Protein AF-A0A4V1TJD3-F1 (afdb_monomer)

Mean predicted aligned error: 10.38 Å

Foldseek 3Di:
DDDDDDDDDDDDDDPPPPPPPPPPVPPDPLRLQAAKKAWQFKPDDDPVCGVVRRVQRRQWMWHRDPQKIWIDGPPDDIAIFGWDFPDDDPQKTKIFTHRPDDHTDIWIWGDPDSFWIWTDPDPPMTTIIGHDDPPD

pLDDT: mean 85.62, std 19.47, range [34.06, 98.5]

Structure (mmCIF, N/CA/C/O backbone):
data_AF-A0A4V1TJD3-F1
#
_entry.id   AF-A0A4V1TJD3-F1
#
loop_
_atom_site.group_PDB
_atom_site.id
_atom_site.type_symbol
_atom_site.label_atom_id
_atom_site.label_alt_id
_atom_site.label_comp_id
_atom_site.label_asym_id
_atom_site.label_entity_id
_atom_site.label_seq_id
_atom_site.pdbx_PDB_ins_code
_atom_site.Cartn_x
_atom_site.Cartn_y
_atom_site.Cartn_z
_atom_site.occupancy
_atom_site.B_iso_or_equiv
_atom_site.auth_seq_id
_atom_site.auth_comp_id
_atom_site.auth_asym_id
_atom_site.auth_atom_id
_atom_site.pdbx_PDB_model_num
ATOM 1 N N . MET A 1 1 ? -85.020 -17.473 31.924 1.00 41.59 1 MET A N 1
ATOM 2 C CA . MET A 1 1 ? -83.630 -17.828 31.566 1.00 41.59 1 MET A CA 1
ATOM 3 C C . MET A 1 1 ? -82.773 -16.586 31.806 1.00 41.59 1 MET A C 1
ATOM 5 O O . MET A 1 1 ? -82.968 -15.598 31.122 1.00 41.59 1 MET A O 1
ATOM 9 N N . THR A 1 2 ? -82.189 -16.453 33.006 1.00 39.00 2 THR A N 1
ATOM 10 C CA . THR A 1 2 ? -80.757 -16.739 33.311 1.00 39.00 2 THR A CA 1
ATOM 11 C C . THR A 1 2 ? -79.825 -15.740 32.622 1.00 39.00 2 THR A C 1
ATOM 13 O O . THR A 1 2 ? -79.647 -15.806 31.418 1.00 39.00 2 THR A O 1
ATOM 16 N N . HIS A 1 3 ? -79.368 -14.702 33.329 1.00 34.06 3 HIS A N 1
ATOM 17 C CA . HIS A 1 3 ? -78.068 -14.595 34.032 1.00 34.06 3 HIS A CA 1
ATOM 18 C C . HIS A 1 3 ? -77.194 -13.562 33.289 1.00 34.06 3 HIS A C 1
ATOM 20 O O . HIS A 1 3 ? -76.961 -13.707 32.104 1.00 34.06 3 HIS A O 1
ATOM 26 N N . SER A 1 4 ? -76.896 -12.391 33.860 1.00 40.16 4 SER A N 1
ATOM 27 C CA . SER A 1 4 ? -75.943 -12.129 34.953 1.00 40.16 4 SER A CA 1
ATOM 28 C C . SER A 1 4 ? -74.479 -12.213 34.499 1.00 40.16 4 SER A C 1
ATOM 30 O O . SER A 1 4 ? -74.092 -13.234 33.942 1.00 40.16 4 SER A O 1
ATOM 32 N N . LYS A 1 5 ? -73.692 -11.198 34.920 1.00 43.97 5 LYS A N 1
ATOM 33 C CA . LYS A 1 5 ? -72.216 -11.168 35.082 1.00 43.97 5 LYS A CA 1
ATOM 34 C C . LYS A 1 5 ? -71.431 -10.889 33.779 1.00 43.97 5 LYS A C 1
ATOM 36 O O . LYS A 1 5 ? -71.772 -11.430 32.747 1.00 43.97 5 LYS A O 1
ATOM 41 N N . ARG A 1 6 ? -70.360 -10.085 33.732 1.00 48.62 6 ARG A N 1
ATOM 42 C CA . ARG A 1 6 ? -69.390 -9.652 34.755 1.00 48.62 6 ARG A CA 1
ATOM 43 C C . ARG A 1 6 ? -68.463 -8.577 34.148 1.00 48.62 6 ARG A C 1
ATOM 45 O O . ARG A 1 6 ? -68.075 -8.704 32.994 1.00 48.62 6 ARG A O 1
ATOM 52 N N . SER A 1 7 ? -68.066 -7.592 34.956 1.00 51.06 7 SER A N 1
ATOM 53 C CA . SER A 1 7 ? -66.807 -6.837 34.813 1.00 51.06 7 SER A CA 1
ATOM 54 C C . SER A 1 7 ? -65.574 -7.754 34.789 1.00 51.06 7 SER A C 1
ATOM 56 O O . SER A 1 7 ? -65.701 -8.897 35.229 1.00 51.06 7 SER A O 1
ATOM 58 N N . LEU A 1 8 ? -64.401 -7.160 34.473 1.00 49.78 8 LEU A N 1
ATOM 59 C CA . LEU A 1 8 ? -62.997 -7.635 34.622 1.00 49.78 8 LEU A CA 1
ATOM 60 C C . LEU A 1 8 ? -62.404 -8.130 33.282 1.00 49.78 8 LEU A C 1
ATOM 62 O O . LEU A 1 8 ? -63.073 -8.878 32.590 1.00 49.78 8 LEU A O 1
ATOM 66 N N . LEU A 1 9 ? -61.191 -7.814 32.808 1.00 47.22 9 LEU A N 1
ATOM 67 C CA . LEU A 1 9 ? -59.984 -7.119 33.285 1.00 47.22 9 LEU A CA 1
ATOM 68 C C . LEU A 1 9 ? -59.053 -6.907 32.061 1.00 47.22 9 LEU A C 1
ATOM 70 O O . 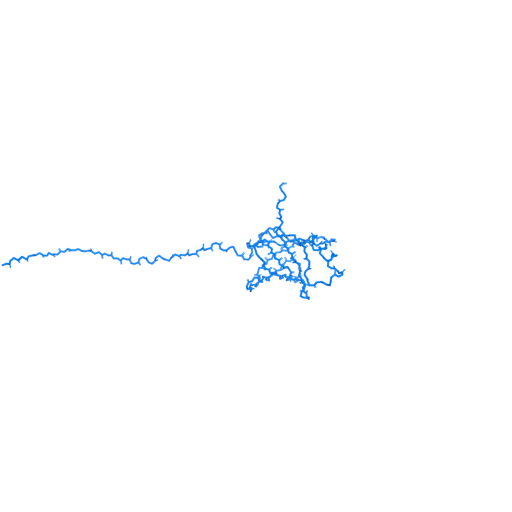LEU A 1 9 ? -59.122 -7.671 31.106 1.00 47.22 9 LEU A O 1
ATOM 74 N N . LEU A 1 10 ? -58.163 -5.911 32.164 1.00 47.28 10 LEU A N 1
ATOM 75 C CA . LEU A 1 10 ? -56.744 -5.887 31.745 1.00 47.28 10 LEU A CA 1
ATOM 76 C C . LEU A 1 10 ? -56.294 -6.720 30.528 1.00 47.28 10 LEU A C 1
ATOM 78 O O . LEU A 1 10 ? -56.243 -7.941 30.615 1.00 47.28 10 LEU A O 1
ATOM 82 N N . THR A 1 11 ? -55.658 -6.070 29.544 1.00 46.66 11 THR A N 1
ATOM 83 C CA . THR A 1 11 ? -54.232 -6.352 29.253 1.00 46.66 11 THR A CA 1
ATOM 84 C C . THR A 1 11 ? -53.592 -5.242 28.418 1.00 46.66 11 THR A C 1
ATOM 86 O O . THR A 1 11 ? -54.020 -4.934 27.310 1.00 46.66 11 THR A O 1
ATOM 89 N N . ALA A 1 12 ? -52.551 -4.634 28.985 1.00 52.59 12 ALA A N 1
ATOM 90 C CA . ALA A 1 12 ? -51.615 -3.761 28.299 1.00 52.59 12 ALA A CA 1
ATOM 91 C C . ALA A 1 12 ? -50.775 -4.573 27.301 1.00 52.59 12 ALA A C 1
ATOM 93 O O . ALA A 1 12 ? -50.291 -5.649 27.643 1.00 52.59 12 ALA A O 1
ATOM 94 N N . ALA A 1 13 ? -50.545 -4.036 26.106 1.00 51.03 13 ALA A N 1
ATOM 95 C CA . ALA A 1 13 ? -49.515 -4.530 25.199 1.00 51.03 13 ALA A CA 1
ATOM 96 C C . ALA A 1 13 ? -48.711 -3.333 24.683 1.00 51.03 13 ALA A C 1
ATOM 98 O O . ALA A 1 13 ? -49.025 -2.726 23.662 1.00 51.03 13 ALA A O 1
ATOM 99 N N . ALA A 1 14 ? -47.689 -2.966 25.457 1.00 47.97 14 ALA A N 1
ATOM 100 C CA . ALA A 1 14 ? -46.618 -2.096 25.007 1.00 47.97 14 ALA A CA 1
ATOM 101 C C . ALA A 1 14 ? -45.847 -2.834 23.904 1.00 47.97 14 ALA A C 1
ATOM 103 O O . ALA A 1 14 ? -45.186 -3.839 24.164 1.00 47.97 14 ALA A O 1
ATOM 104 N N . ALA A 1 15 ? -45.960 -2.357 22.666 1.00 52.47 15 ALA A N 1
ATOM 105 C CA . ALA A 1 15 ? -45.158 -2.835 21.551 1.00 52.47 15 ALA A CA 1
ATOM 106 C C . ALA A 1 15 ? -43.715 -2.336 21.732 1.00 52.47 15 ALA A C 1
ATOM 108 O O . ALA A 1 15 ? -43.343 -1.258 21.272 1.00 52.47 15 ALA A O 1
ATOM 109 N N . ALA A 1 16 ? -42.908 -3.114 22.454 1.00 48.38 16 ALA A N 1
ATOM 110 C CA . ALA A 1 16 ? -41.464 -2.962 22.471 1.00 48.38 16 ALA A CA 1
ATOM 111 C C . ALA A 1 16 ? -40.933 -3.323 21.077 1.00 48.38 16 ALA A C 1
ATOM 113 O O . ALA A 1 16 ? -40.771 -4.495 20.736 1.00 48.38 16 ALA A O 1
ATOM 114 N N . ALA A 1 17 ? -40.701 -2.303 20.251 1.00 54.44 17 ALA A N 1
ATOM 115 C CA . ALA A 1 17 ? -39.942 -2.435 19.021 1.00 54.44 17 ALA A CA 1
ATOM 116 C C . ALA A 1 17 ? -38.500 -2.816 19.389 1.00 54.44 17 ALA A C 1
ATOM 118 O O . ALA A 1 17 ? -37.678 -1.969 19.736 1.00 54.44 17 ALA A O 1
ATOM 119 N N . LEU A 1 18 ? -38.213 -4.117 19.351 1.00 49.00 18 LEU A N 1
ATOM 120 C CA . LEU A 1 18 ? -36.863 -4.664 19.334 1.00 49.00 18 LEU A CA 1
ATOM 121 C C . LEU A 1 18 ? -36.168 -4.171 18.059 1.00 49.00 18 LEU A C 1
ATOM 123 O O . LEU A 1 18 ? -36.240 -4.798 17.004 1.00 49.00 18 LEU A O 1
ATOM 127 N N . VAL A 1 19 ? -35.501 -3.022 18.156 1.00 55.72 19 VAL A N 1
ATOM 128 C CA . VAL A 1 19 ? -34.474 -2.619 17.197 1.00 55.72 19 VAL A CA 1
ATOM 129 C C . VAL A 1 19 ? -33.301 -3.569 17.418 1.00 55.72 19 VAL A C 1
ATOM 131 O O . VAL A 1 19 ? -32.470 -3.373 18.302 1.00 55.72 19 VAL A O 1
ATOM 134 N N . VAL A 1 20 ? -33.277 -4.657 16.651 1.00 52.09 20 VAL A N 1
ATOM 135 C CA . VAL A 1 20 ? -32.115 -5.538 16.546 1.00 52.09 20 VAL A CA 1
ATOM 136 C C . VAL A 1 20 ? -31.045 -4.758 15.789 1.00 52.09 20 VAL A C 1
ATOM 138 O O . VAL A 1 20 ? -30.985 -4.773 14.561 1.00 52.09 20 VAL A O 1
ATOM 141 N N . SER A 1 21 ? -30.223 -4.019 16.529 1.00 49.72 21 SER A N 1
ATOM 142 C CA . SER A 1 21 ? -28.993 -3.427 16.017 1.00 49.72 21 SER A CA 1
ATOM 143 C C . SER A 1 21 ? -28.054 -4.563 15.623 1.00 49.72 21 SER A C 1
ATOM 145 O O . SER A 1 21 ? -27.325 -5.102 16.452 1.00 49.72 21 SER A O 1
ATOM 147 N N . LEU A 1 22 ? -28.084 -4.952 14.349 1.00 52.09 22 LEU A N 1
ATOM 148 C CA . LEU A 1 22 ? -27.058 -5.781 13.726 1.00 52.09 22 LEU A CA 1
ATOM 149 C C . LEU A 1 22 ? -25.759 -4.966 13.663 1.00 52.09 22 LEU A C 1
ATOM 151 O O . LEU A 1 22 ? -25.367 -4.476 12.606 1.00 52.09 22 LEU A O 1
ATOM 155 N N . THR A 1 23 ? -25.063 -4.814 14.790 1.00 52.75 23 THR A N 1
ATOM 156 C CA . THR A 1 23 ? -23.637 -4.482 14.780 1.00 52.75 23 THR A CA 1
ATOM 157 C C . THR A 1 23 ? -22.896 -5.731 14.321 1.00 52.75 23 THR A C 1
ATOM 159 O O . THR A 1 23 ? -22.267 -6.435 15.110 1.00 52.75 23 THR A O 1
ATOM 162 N N . GLY A 1 24 ? -23.013 -6.057 13.034 1.00 47.09 24 GLY A N 1
ATOM 163 C CA . GLY A 1 24 ? -22.034 -6.919 12.402 1.00 47.09 24 GLY A CA 1
ATOM 164 C C . GLY A 1 24 ? -20.693 -6.226 12.584 1.00 47.09 24 GLY A C 1
ATOM 165 O O . GLY A 1 24 ? -20.498 -5.135 12.056 1.00 47.09 24 GLY A O 1
ATOM 166 N N . CYS A 1 25 ? -19.800 -6.808 13.385 1.00 64.12 25 CYS A N 1
ATOM 167 C CA . CYS A 1 25 ? -18.419 -6.360 13.540 1.00 64.12 25 CYS A CA 1
ATOM 168 C C . CYS A 1 25 ? -17.654 -6.563 12.220 1.00 64.12 25 CYS A C 1
ATOM 170 O O . CYS A 1 25 ? -16.717 -7.356 12.140 1.00 64.12 25 CYS A O 1
ATOM 172 N N . SER A 1 26 ? -18.068 -5.889 11.148 1.00 62.62 26 SER A N 1
ATOM 173 C CA . SER A 1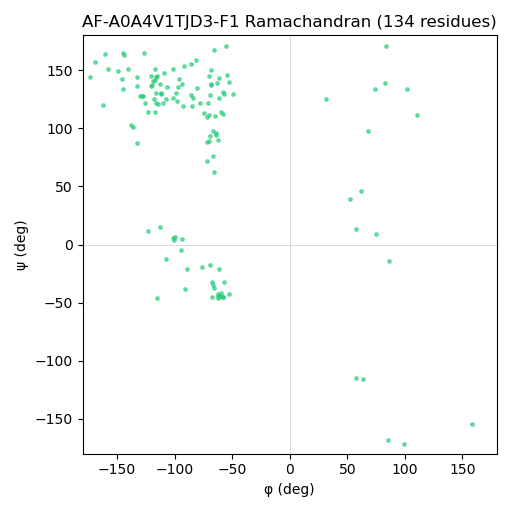 26 ? -17.281 -5.780 9.933 1.00 62.62 26 SER A CA 1
ATOM 174 C C . SER A 1 26 ? -16.122 -4.845 10.246 1.00 62.62 26 SER A C 1
ATOM 176 O O . SER A 1 26 ? -16.324 -3.649 10.455 1.00 62.62 26 SER A O 1
ATOM 178 N N . LYS A 1 27 ? -14.917 -5.413 10.321 1.00 78.00 27 LYS A N 1
ATOM 179 C CA . LYS A 1 27 ? -13.662 -4.670 10.462 1.00 78.00 27 LYS A CA 1
ATOM 180 C C . LYS A 1 27 ? -13.611 -3.544 9.425 1.00 78.00 27 LYS A C 1
ATOM 182 O O . LYS A 1 27 ? -13.839 -3.798 8.238 1.00 78.00 27 LYS A O 1
ATOM 187 N N . GLY A 1 28 ? -13.318 -2.320 9.862 1.00 85.88 28 GLY A N 1
ATOM 188 C CA . GLY A 1 28 ? -13.172 -1.181 8.958 1.00 85.88 28 GLY A CA 1
ATOM 189 C C . GLY A 1 28 ? -11.962 -1.345 8.025 1.00 85.88 28 GLY A C 1
ATOM 190 O O . GLY A 1 28 ? -11.110 -2.205 8.260 1.00 85.88 28 GLY A O 1
ATOM 191 N N . PRO A 1 29 ? -11.825 -0.523 6.969 1.00 87.62 29 PRO A N 1
ATOM 192 C CA . PRO A 1 29 ? -10.662 -0.567 6.078 1.00 87.62 29 PRO A CA 1
ATOM 193 C C . PRO A 1 29 ? -9.326 -0.478 6.830 1.00 87.62 29 PRO A C 1
ATOM 195 O O . PRO A 1 29 ? -8.418 -1.256 6.554 1.00 87.62 29 PRO A O 1
ATOM 198 N N . THR A 1 30 ? -9.237 0.400 7.833 1.00 91.94 30 THR A N 1
ATOM 199 C CA . THR A 1 30 ? -8.064 0.532 8.710 1.00 91.94 30 THR A CA 1
ATOM 200 C C . THR A 1 30 ? -7.763 -0.756 9.472 1.00 91.94 30 THR A C 1
ATOM 202 O O . THR A 1 30 ? -6.611 -1.177 9.508 1.00 91.94 30 THR A O 1
ATOM 205 N N . ASP A 1 31 ? -8.785 -1.413 10.030 1.00 93.19 31 ASP A N 1
ATOM 206 C CA . ASP A 1 31 ? -8.636 -2.670 10.777 1.00 93.19 31 ASP A CA 1
ATOM 207 C C . ASP A 1 31 ? -8.167 -3.814 9.872 1.00 93.19 31 ASP A C 1
ATOM 209 O O . ASP A 1 31 ? -7.369 -4.657 10.276 1.00 93.19 31 ASP A O 1
ATOM 213 N N . ARG A 1 32 ? -8.655 -3.850 8.625 1.00 93.56 32 ARG A N 1
ATOM 214 C CA . ARG A 1 32 ? -8.273 -4.870 7.638 1.00 93.56 32 ARG A CA 1
ATOM 215 C C . ARG A 1 32 ? -6.812 -4.744 7.212 1.00 93.56 32 ARG A C 1
ATOM 217 O O . ARG A 1 32 ? -6.182 -5.767 6.940 1.00 93.56 32 ARG A O 1
ATOM 224 N N . LEU A 1 33 ? -6.284 -3.518 7.178 1.00 95.81 33 LEU A N 1
ATOM 225 C CA . LEU A 1 33 ? -4.892 -3.229 6.829 1.00 95.81 33 LEU A CA 1
ATOM 226 C C . LEU A 1 33 ? -3.902 -3.557 7.947 1.00 95.81 33 LEU A C 1
ATOM 228 O O . LEU A 1 33 ? -2.725 -3.713 7.646 1.00 95.81 33 LEU A O 1
ATOM 232 N N . GLN A 1 34 ? -4.338 -3.686 9.202 1.00 96.69 34 GLN A N 1
ATOM 233 C CA . GLN A 1 34 ? -3.428 -3.904 10.332 1.00 96.69 34 GLN A CA 1
ATOM 234 C C . GLN A 1 34 ? -2.513 -5.118 10.128 1.00 96.69 34 GLN A C 1
ATOM 236 O O . GLN A 1 34 ? -2.921 -6.140 9.566 1.00 96.69 34 GLN A O 1
ATOM 241 N N . GLY A 1 35 ? -1.286 -5.014 10.639 1.00 96.69 35 GLY A N 1
ATOM 242 C CA . GLY A 1 35 ? -0.257 -6.047 10.576 1.00 96.69 35 GLY A CA 1
ATOM 243 C C . GLY A 1 35 ? 0.774 -5.829 9.468 1.00 96.69 35 GLY A C 1
ATOM 244 O O . GLY A 1 35 ? 0.831 -4.781 8.822 1.00 96.69 35 GLY A O 1
ATOM 245 N N . LYS A 1 36 ? 1.626 -6.841 9.274 1.00 97.81 36 LYS A N 1
ATOM 246 C CA . LYS A 1 36 ? 2.717 -6.829 8.294 1.00 97.81 36 LYS A CA 1
ATOM 247 C C . LYS A 1 36 ? 2.309 -7.515 6.992 1.00 97.81 36 LYS A C 1
ATOM 249 O O . LYS A 1 36 ? 1.655 -8.558 7.001 1.00 97.81 36 LYS A O 1
ATOM 254 N N . TRP A 1 37 ? 2.773 -6.951 5.888 1.00 98.31 37 TRP A N 1
ATOM 255 C CA . TRP A 1 37 ? 2.502 -7.367 4.521 1.00 98.31 37 TRP A CA 1
ATOM 256 C C . TRP A 1 37 ? 3.805 -7.426 3.743 1.00 98.31 37 TRP A C 1
ATOM 258 O O . TRP A 1 37 ? 4.631 -6.518 3.846 1.00 98.31 37 TRP A O 1
ATOM 268 N N . VAL A 1 38 ? 3.989 -8.481 2.960 1.00 98.06 38 VAL A N 1
ATOM 269 C CA . VAL A 1 38 ? 5.182 -8.693 2.134 1.00 98.06 38 VAL A CA 1
ATOM 270 C C . VAL A 1 38 ? 4.743 -8.776 0.682 1.00 98.06 38 VAL A C 1
ATOM 272 O O . VAL A 1 38 ? 3.694 -9.347 0.389 1.00 98.06 38 VAL A O 1
ATOM 275 N N . GLY A 1 39 ? 5.492 -8.130 -0.210 1.00 97.75 39 GLY A N 1
ATOM 276 C CA . GLY A 1 39 ? 5.189 -8.172 -1.631 1.00 97.75 39 GLY A CA 1
ATOM 277 C C . GLY A 1 39 ? 5.427 -9.569 -2.200 1.00 97.75 39 GLY A C 1
ATOM 278 O O . GLY A 1 39 ? 6.291 -10.308 -1.740 1.00 97.75 39 GLY A O 1
ATOM 279 N N . ASP A 1 40 ? 4.668 -9.931 -3.223 1.00 96.69 40 ASP A N 1
ATOM 280 C CA . ASP A 1 40 ? 4.744 -11.243 -3.867 1.00 96.69 40 ASP A CA 1
ATOM 281 C C . ASP A 1 40 ? 5.211 -11.128 -5.318 1.00 96.69 40 ASP A C 1
ATOM 283 O O . ASP A 1 40 ? 6.057 -11.894 -5.784 1.00 96.69 40 ASP A O 1
ATOM 287 N N . SER A 1 41 ? 4.619 -10.181 -6.047 1.00 97.12 41 SER A N 1
ATOM 288 C CA . SER A 1 41 ? 4.781 -10.007 -7.493 1.00 97.12 41 SER A CA 1
ATOM 289 C C . SER A 1 41 ? 4.378 -8.599 -7.927 1.00 97.12 41 SER A C 1
ATOM 291 O O . SER A 1 41 ? 3.713 -7.874 -7.178 1.00 97.12 41 SER A O 1
ATOM 293 N N . ILE A 1 42 ? 4.780 -8.218 -9.143 1.00 96.56 42 ILE A N 1
ATOM 294 C CA . ILE A 1 42 ? 4.304 -7.001 -9.812 1.00 96.56 42 ILE A CA 1
ATOM 295 C C . ILE A 1 42 ? 3.445 -7.394 -11.010 1.00 96.56 42 ILE A C 1
ATOM 297 O O . ILE A 1 42 ? 3.876 -8.173 -11.855 1.00 96.56 42 ILE A O 1
ATOM 301 N N . ASP A 1 43 ? 2.253 -6.816 -11.095 1.00 93.94 43 ASP A N 1
ATOM 302 C CA . ASP A 1 43 ? 1.346 -6.974 -12.226 1.00 93.94 43 ASP A CA 1
ATOM 303 C C . ASP A 1 43 ? 1.653 -5.960 -13.341 1.00 93.94 43 ASP A C 1
ATOM 305 O O . ASP A 1 43 ? 2.118 -4.846 -13.078 1.00 93.94 43 ASP A O 1
ATOM 309 N N . ASN A 1 44 ? 1.276 -6.314 -14.574 1.00 93.94 44 ASN A N 1
ATOM 310 C CA . ASN A 1 44 ? 1.340 -5.446 -15.758 1.00 93.94 44 ASN A CA 1
ATOM 311 C C . ASN A 1 44 ? 2.769 -4.993 -16.130 1.00 93.94 44 ASN A C 1
ATOM 313 O O . ASN A 1 44 ? 3.042 -3.819 -16.398 1.00 93.94 44 ASN A O 1
ATOM 317 N N . ILE A 1 45 ? 3.697 -5.95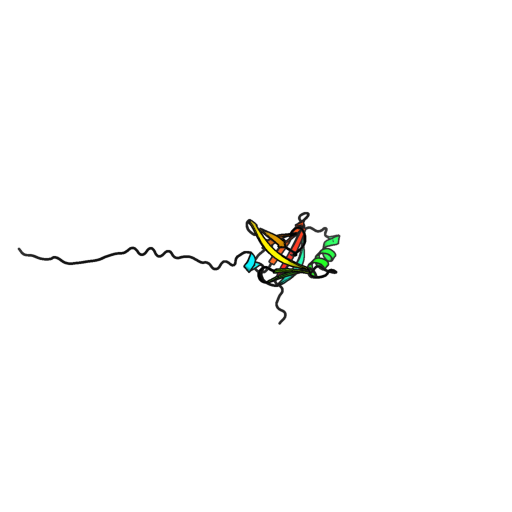2 -16.127 1.00 93.94 45 ILE A N 1
ATOM 318 C CA . ILE A 1 45 ? 5.098 -5.786 -16.526 1.00 93.94 45 ILE A CA 1
ATOM 319 C C . ILE A 1 45 ? 5.369 -6.655 -17.764 1.00 93.94 45 ILE A C 1
ATOM 321 O O . ILE A 1 45 ? 4.815 -7.751 -17.853 1.00 93.94 45 ILE A O 1
ATOM 325 N N . PRO A 1 46 ? 6.206 -6.202 -18.718 1.00 94.69 46 PRO A N 1
ATOM 326 C CA . PRO A 1 46 ? 6.661 -7.040 -19.823 1.00 94.69 46 PRO A CA 1
ATOM 327 C C . PRO A 1 46 ? 7.262 -8.377 -19.341 1.00 94.69 46 PRO A C 1
ATOM 329 O O . PRO A 1 46 ? 8.003 -8.376 -18.352 1.00 94.69 46 PRO A O 1
ATOM 332 N N . PRO A 1 47 ? 6.996 -9.509 -20.021 1.00 94.12 47 PRO A N 1
ATOM 333 C CA . PRO A 1 47 ? 7.436 -10.828 -19.552 1.00 94.12 47 PRO A CA 1
ATOM 334 C C . PRO A 1 47 ? 8.954 -10.959 -19.344 1.00 94.12 47 PRO A C 1
ATOM 336 O O . PRO A 1 47 ? 9.407 -11.652 -18.437 1.00 94.12 47 PRO A O 1
ATOM 339 N N . ASP A 1 48 ? 9.758 -10.253 -20.141 1.00 96.62 48 ASP A N 1
ATOM 340 C CA . ASP A 1 48 ? 11.223 -10.220 -20.037 1.00 96.62 48 ASP A CA 1
ATOM 341 C C . ASP A 1 48 ? 11.734 -9.499 -18.773 1.00 96.62 48 ASP A C 1
ATOM 343 O O . ASP A 1 48 ? 12.880 -9.688 -18.363 1.00 96.62 48 ASP A O 1
ATOM 347 N N . GLN A 1 49 ? 10.887 -8.700 -18.119 1.00 96.06 49 GLN A N 1
ATOM 348 C CA . GLN A 1 49 ? 11.207 -7.951 -16.898 1.0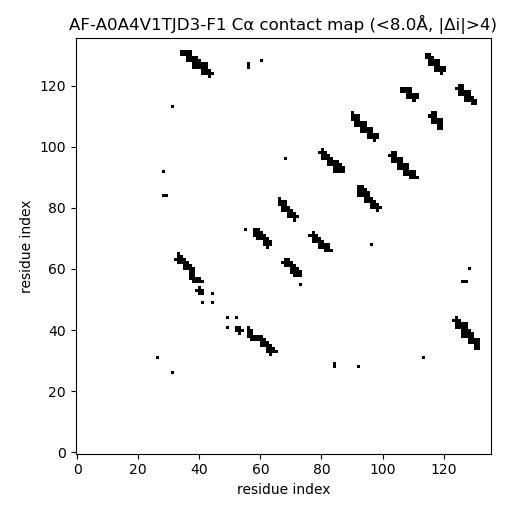0 96.06 49 GLN A CA 1
ATOM 349 C C . GLN A 1 49 ? 10.539 -8.526 -15.642 1.00 96.06 49 GLN A C 1
ATOM 351 O O . GLN A 1 49 ? 10.909 -8.152 -14.524 1.00 96.06 49 GLN A O 1
ATOM 356 N N . GLU A 1 50 ? 9.580 -9.439 -15.805 1.00 94.56 50 GLU A N 1
ATOM 357 C CA . GLU A 1 50 ? 8.711 -9.938 -14.738 1.00 94.56 50 GLU A CA 1
ATOM 358 C C . GLU A 1 50 ? 9.493 -10.559 -13.575 1.00 94.56 50 GLU A C 1
ATOM 360 O O . GLU A 1 50 ? 9.230 -10.242 -12.413 1.00 94.56 50 GLU A O 1
ATOM 365 N N . ALA A 1 51 ? 10.496 -11.394 -13.864 1.00 96.00 51 ALA A N 1
ATOM 366 C CA . ALA A 1 51 ? 11.279 -12.071 -12.830 1.00 96.00 51 ALA A CA 1
ATOM 367 C C . ALA A 1 51 ? 12.041 -11.076 -11.939 1.00 96.00 51 ALA A C 1
ATOM 369 O O . ALA A 1 51 ? 12.012 -11.178 -10.711 1.00 96.00 51 ALA A O 1
ATOM 370 N N . ARG A 1 52 ? 12.681 -10.069 -12.548 1.00 95.69 52 ARG A N 1
ATOM 371 C CA . ARG A 1 52 ? 13.411 -9.021 -11.821 1.00 95.69 52 ARG A CA 1
ATOM 372 C C . ARG A 1 52 ? 12.456 -8.129 -11.028 1.00 95.69 52 ARG A C 1
ATOM 374 O O . ARG A 1 52 ? 12.726 -7.831 -9.866 1.00 95.69 52 ARG A O 1
ATOM 381 N N . ALA A 1 53 ? 11.351 -7.718 -11.645 1.00 96.12 53 ALA A N 1
ATOM 382 C CA . ALA A 1 53 ? 10.329 -6.884 -11.021 1.00 96.12 53 ALA A CA 1
ATOM 383 C C . ALA A 1 53 ? 9.686 -7.589 -9.815 1.00 96.12 53 ALA A C 1
ATOM 385 O O . ALA A 1 53 ? 9.601 -7.021 -8.727 1.00 96.12 53 ALA A O 1
ATOM 386 N N . SER A 1 54 ? 9.322 -8.861 -9.969 1.00 96.50 54 SER A N 1
ATOM 387 C CA . SER A 1 54 ? 8.784 -9.679 -8.882 1.00 96.50 54 SER A CA 1
ATOM 388 C C . SER A 1 54 ? 9.826 -9.950 -7.796 1.00 96.50 54 SER A C 1
ATOM 390 O O . SER A 1 54 ? 9.489 -9.946 -6.617 1.00 96.50 54 SER A O 1
ATOM 392 N N . GLY A 1 55 ? 11.103 -10.114 -8.157 1.00 96.75 55 GLY A N 1
ATOM 393 C CA . GLY A 1 55 ? 12.201 -10.167 -7.189 1.00 96.75 55 GLY A CA 1
ATOM 394 C C . GLY A 1 55 ? 12.273 -8.906 -6.321 1.00 96.75 55 GLY A C 1
ATOM 395 O O . GLY A 1 55 ? 12.358 -9.005 -5.101 1.00 96.75 55 GLY A O 1
ATOM 396 N N . TRP A 1 56 ? 12.146 -7.719 -6.923 1.00 96.56 56 TRP A N 1
ATOM 397 C CA . TRP A 1 56 ? 12.056 -6.457 -6.178 1.00 96.56 56 TRP A CA 1
ATOM 398 C C . TRP A 1 56 ? 10.814 -6.403 -5.270 1.00 96.56 56 TRP A C 1
ATOM 400 O O . TRP A 1 56 ? 10.917 -6.009 -4.107 1.00 96.56 56 TRP A O 1
ATOM 410 N N . ALA A 1 57 ? 9.652 -6.854 -5.757 1.00 97.44 57 ALA A N 1
ATOM 411 C CA . ALA A 1 57 ? 8.420 -6.870 -4.964 1.00 97.44 57 ALA A CA 1
ATOM 412 C C . ALA A 1 57 ? 8.552 -7.720 -3.696 1.00 97.44 57 ALA A C 1
ATOM 414 O O . ALA A 1 57 ? 8.147 -7.268 -2.629 1.00 97.44 57 ALA A O 1
ATOM 415 N N . ARG A 1 58 ? 9.191 -8.894 -3.782 1.00 97.25 58 ARG A N 1
ATOM 416 C CA . ARG A 1 58 ? 9.402 -9.803 -2.637 1.00 97.25 58 ARG A CA 1
ATOM 417 C C . ARG A 1 58 ? 10.222 -9.213 -1.494 1.00 97.25 58 ARG A C 1
ATOM 419 O O . ARG A 1 58 ? 10.127 -9.682 -0.364 1.00 97.25 58 ARG A O 1
ATOM 426 N N . HIS A 1 59 ? 11.004 -8.175 -1.773 1.00 96.62 59 HIS A N 1
ATOM 427 C CA . HIS A 1 59 ? 11.779 -7.445 -0.772 1.00 96.62 59 HIS A CA 1
ATOM 428 C C . HIS A 1 59 ? 11.127 -6.114 -0.361 1.00 96.62 59 HIS A C 1
ATOM 430 O O . HIS A 1 59 ? 11.718 -5.353 0.403 1.00 96.62 59 HIS A O 1
ATOM 436 N N . THR A 1 60 ? 9.916 -5.830 -0.846 1.00 97.69 60 THR A N 1
ATOM 437 C CA . THR A 1 60 ? 9.095 -4.705 -0.394 1.00 97.69 60 THR A CA 1
ATOM 438 C C . THR A 1 60 ? 8.140 -5.162 0.708 1.00 97.69 60 THR A C 1
ATOM 440 O O . THR A 1 60 ? 7.512 -6.215 0.596 1.00 97.69 60 THR A O 1
ATOM 443 N N . SER A 1 61 ? 7.968 -4.357 1.758 1.00 98.12 61 SER A N 1
ATOM 444 C CA . SER A 1 61 ? 6.977 -4.633 2.805 1.00 98.12 61 SER A CA 1
ATOM 445 C C . SER A 1 61 ? 6.250 -3.388 3.292 1.00 98.12 61 SER A C 1
ATOM 447 O O . SER A 1 61 ? 6.823 -2.300 3.317 1.00 98.12 61 SER A O 1
ATOM 449 N N . PHE A 1 62 ? 5.015 -3.589 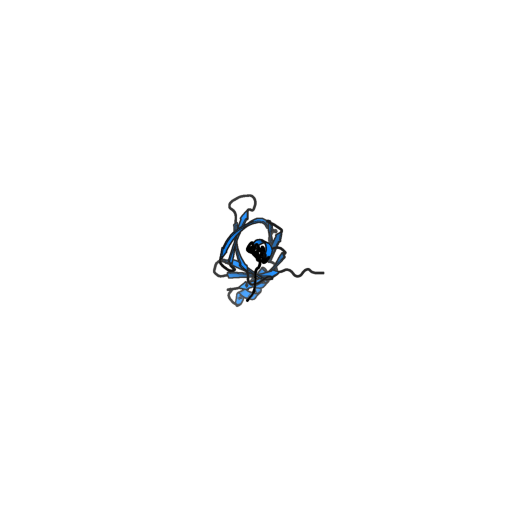3.747 1.00 98.31 62 PHE A N 1
ATOM 450 C CA . PHE A 1 62 ? 4.225 -2.608 4.488 1.00 98.31 62 PHE A CA 1
ATOM 451 C C . PHE A 1 62 ? 3.940 -3.148 5.891 1.00 98.31 62 PHE A C 1
ATOM 453 O O . PHE A 1 62 ? 3.658 -4.334 6.055 1.00 98.31 62 PHE A O 1
ATOM 460 N N . ALA A 1 63 ? 3.970 -2.289 6.901 1.00 98.06 63 ALA A N 1
ATOM 461 C CA . ALA A 1 63 ? 3.470 -2.598 8.235 1.00 98.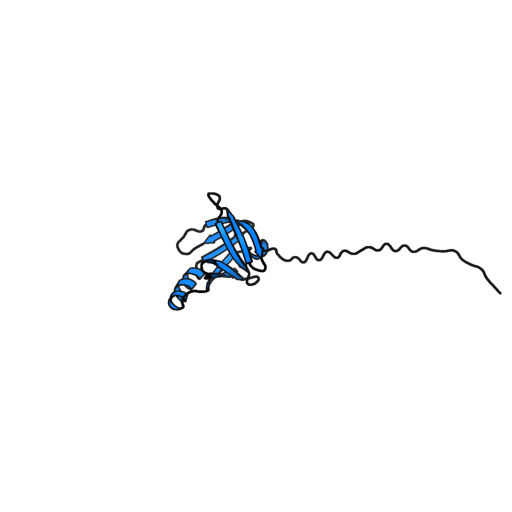06 63 ALA A CA 1
ATOM 462 C C . ALA A 1 63 ? 2.506 -1.499 8.676 1.00 98.06 63 ALA A C 1
ATOM 464 O O . ALA A 1 63 ? 2.846 -0.319 8.602 1.00 98.06 63 ALA A O 1
ATOM 465 N N . PHE A 1 64 ? 1.312 -1.897 9.107 1.00 98.00 64 PHE A N 1
ATOM 466 C CA . PHE A 1 64 ? 0.295 -0.997 9.637 1.00 98.00 64 PHE A CA 1
ATOM 467 C C . PHE A 1 64 ? 0.067 -1.312 11.113 1.00 98.00 64 PHE A C 1
ATOM 469 O O . PHE A 1 64 ? -0.297 -2.440 11.455 1.00 98.00 64 PHE A O 1
ATOM 476 N N . GLU A 1 65 ? 0.282 -0.318 11.969 1.00 97.56 65 GLU A N 1
ATOM 477 C CA . GLU A 1 65 ? 0.178 -0.433 13.425 1.00 97.56 65 GLU A CA 1
ATOM 478 C C . GLU A 1 65 ? -0.577 0.780 13.971 1.00 97.56 65 GLU A C 1
ATOM 480 O O . GLU A 1 65 ? -0.041 1.886 14.066 1.00 97.56 65 GLU A O 1
ATOM 485 N N . GLY A 1 66 ? -1.862 0.592 14.276 1.00 96.25 66 GLY A N 1
ATOM 486 C CA . GLY A 1 66 ? -2.753 1.693 14.625 1.00 96.25 66 GLY A CA 1
ATOM 487 C C . GLY A 1 66 ? -2.919 2.647 13.442 1.00 96.25 66 GLY A C 1
ATOM 488 O O . GLY A 1 66 ? -3.443 2.255 12.397 1.00 96.25 66 GLY A O 1
ATOM 489 N N . ASP A 1 67 ? -2.459 3.887 13.614 1.00 96.38 67 ASP A N 1
ATOM 490 C CA . ASP A 1 67 ? -2.446 4.940 12.594 1.00 96.38 67 ASP A CA 1
ATOM 491 C C . ASP A 1 67 ? -1.077 5.115 11.916 1.00 96.38 67 ASP A C 1
ATOM 493 O O . ASP A 1 67 ? -0.888 6.040 11.124 1.00 96.38 67 ASP A O 1
ATOM 497 N N . LYS A 1 68 ? -0.107 4.239 12.200 1.00 97.81 68 LYS A N 1
ATOM 498 C CA . LYS A 1 68 ? 1.224 4.274 11.588 1.00 97.81 68 LYS A CA 1
ATOM 499 C C . LYS A 1 68 ? 1.322 3.309 10.423 1.00 97.81 68 LYS A C 1
ATOM 501 O O . LYS A 1 68 ? 0.891 2.163 10.510 1.00 97.81 68 LYS A O 1
ATOM 506 N N . MET A 1 69 ? 1.922 3.785 9.338 1.00 98.00 69 MET A N 1
ATOM 507 C CA . MET A 1 69 ? 2.306 2.993 8.177 1.00 98.00 69 MET A CA 1
ATOM 508 C C . MET A 1 69 ? 3.820 3.066 8.028 1.00 98.00 69 MET A C 1
ATOM 510 O O . MET A 1 69 ? 4.381 4.156 7.917 1.00 98.00 69 MET A O 1
ATOM 514 N N . THR A 1 70 ? 4.470 1.909 7.986 1.00 98.00 70 THR A N 1
ATOM 515 C CA . THR A 1 70 ? 5.890 1.774 7.660 1.00 98.00 70 THR A CA 1
ATOM 516 C C . THR A 1 70 ? 6.034 1.078 6.318 1.00 98.00 70 THR A C 1
ATOM 518 O O . THR A 1 70 ? 5.444 0.021 6.106 1.00 98.00 70 THR A O 1
ATOM 521 N N . VAL A 1 71 ? 6.838 1.650 5.425 1.00 96.94 71 VAL A N 1
ATOM 522 C CA . VAL A 1 71 ? 7.189 1.057 4.131 1.00 96.94 71 VAL A CA 1
ATOM 523 C C . VAL A 1 71 ? 8.681 0.783 4.097 1.00 96.94 71 VAL A C 1
ATOM 525 O O . VAL A 1 71 ? 9.487 1.674 4.368 1.00 96.94 71 VAL A O 1
ATOM 528 N N . SER A 1 72 ? 9.045 -0.432 3.706 1.00 97.62 72 SER A N 1
ATOM 529 C CA . SER A 1 72 ? 10.427 -0.833 3.451 1.00 97.62 72 SER A CA 1
ATOM 530 C C . SER A 1 72 ? 10.558 -1.191 1.981 1.00 97.62 72 SER A C 1
ATOM 532 O O . SER A 1 72 ? 9.844 -2.069 1.498 1.00 97.62 72 SER A O 1
ATOM 534 N N . LEU A 1 73 ? 11.449 -0.499 1.273 1.00 95.62 73 LEU A N 1
ATOM 535 C CA . LEU A 1 73 ? 11.752 -0.757 -0.133 1.00 95.62 73 LEU A CA 1
ATOM 536 C C . LEU A 1 73 ? 13.155 -1.376 -0.249 1.00 95.62 73 LEU A C 1
ATOM 538 O O . LEU A 1 73 ? 14.040 -1.013 0.529 1.00 95.62 73 LEU A O 1
ATOM 542 N N . PRO A 1 74 ? 13.402 -2.257 -1.231 1.00 94.38 74 PRO A N 1
ATOM 543 C CA . PRO A 1 74 ? 14.716 -2.859 -1.435 1.00 94.38 74 PRO A CA 1
ATOM 544 C C . PRO A 1 74 ? 15.801 -1.797 -1.651 1.00 94.38 74 PRO A C 1
ATOM 546 O O . PRO A 1 74 ? 15.652 -0.921 -2.503 1.00 94.38 74 PRO A O 1
ATOM 549 N N . GLY A 1 75 ? 16.901 -1.895 -0.900 1.00 91.81 75 GLY A N 1
ATOM 550 C CA . GLY A 1 75 ? 18.051 -0.991 -1.028 1.00 91.81 75 GLY A CA 1
ATOM 551 C C . GLY A 1 75 ? 17.853 0.411 -0.440 1.00 91.81 75 GLY A C 1
ATOM 552 O O . GLY A 1 75 ? 18.702 1.269 -0.661 1.00 91.81 75 GLY A O 1
ATOM 553 N N . GLY A 1 76 ? 16.764 0.656 0.296 1.00 90.38 76 GLY A N 1
ATOM 554 C CA . GLY A 1 76 ? 16.520 1.915 0.999 1.00 90.38 76 GLY A CA 1
ATOM 555 C C . GLY A 1 76 ? 16.214 1.715 2.482 1.00 90.38 76 GLY A C 1
ATOM 556 O O . GLY A 1 76 ? 15.898 0.613 2.927 1.00 90.38 76 GLY A O 1
ATOM 557 N N . GLU A 1 77 ? 16.282 2.803 3.248 1.00 92.94 77 GLU A N 1
ATOM 558 C CA . GLU A 1 77 ? 15.819 2.814 4.636 1.00 92.94 77 GLU A CA 1
ATOM 559 C C . GLU A 1 77 ? 14.290 2.724 4.707 1.00 92.94 77 GLU A C 1
ATOM 561 O O . GLU A 1 77 ? 13.570 3.279 3.867 1.00 92.94 77 GLU A O 1
ATOM 566 N N . SER A 1 78 ? 13.797 2.033 5.736 1.00 96.25 78 SER A N 1
ATOM 567 C CA . SER A 1 78 ? 12.372 2.004 6.057 1.00 96.25 78 SER A CA 1
ATOM 568 C C . SER A 1 78 ? 11.891 3.400 6.433 1.00 96.25 78 SER A C 1
ATOM 570 O O . SER A 1 78 ? 12.562 4.118 7.172 1.00 96.25 78 SER A O 1
ATOM 572 N N . ARG A 1 79 ? 10.705 3.774 5.958 1.00 95.12 79 ARG A N 1
ATOM 573 C CA . ARG A 1 79 ? 10.098 5.078 6.246 1.00 95.12 79 ARG A CA 1
ATOM 574 C C . ARG A 1 79 ? 8.762 4.875 6.927 1.00 95.12 79 ARG A C 1
ATOM 576 O O . ARG A 1 79 ? 7.975 4.044 6.479 1.00 95.12 79 ARG A O 1
ATOM 583 N N . THR A 1 80 ? 8.501 5.665 7.959 1.00 96.75 80 THR A N 1
ATOM 584 C CA . THR A 1 80 ? 7.258 5.611 8.730 1.00 96.75 80 THR A CA 1
ATOM 585 C C . THR A 1 80 ? 6.521 6.939 8.630 1.00 96.75 80 THR A C 1
ATOM 587 O O . THR A 1 80 ? 7.136 8.002 8.673 1.00 96.75 80 THR A O 1
ATOM 590 N N . GLY A 1 81 ? 5.198 6.875 8.514 1.00 96.94 81 GLY A N 1
ATOM 591 C CA . GLY A 1 81 ? 4.314 8.034 8.548 1.00 96.94 81 GLY A CA 1
ATOM 592 C C . GLY A 1 81 ? 2.988 7.716 9.229 1.00 96.94 81 GLY A C 1
ATOM 593 O O . GLY A 1 81 ? 2.641 6.554 9.441 1.00 96.94 81 GLY A O 1
ATOM 594 N N . THR A 1 82 ? 2.247 8.759 9.587 1.00 97.94 82 THR A N 1
ATOM 595 C CA . THR A 1 82 ? 0.872 8.637 10.083 1.00 97.94 82 THR A CA 1
ATOM 596 C C . THR A 1 82 ? -0.063 8.571 8.887 1.00 97.94 82 THR A C 1
ATOM 598 O O . THR A 1 82 ? -0.108 9.519 8.106 1.00 97.94 82 THR A O 1
ATOM 601 N N . PHE A 1 83 ? -0.809 7.485 8.723 1.00 97.94 83 PHE A N 1
ATOM 602 C CA . PHE A 1 83 ? -1.755 7.352 7.623 1.00 97.94 83 PHE A CA 1
ATOM 603 C C . PHE A 1 83 ? -3.191 7.610 8.079 1.00 97.94 83 PHE A C 1
ATOM 605 O O . PHE A 1 83 ? -3.575 7.350 9.219 1.00 97.94 83 PHE A O 1
ATOM 612 N N . LYS A 1 84 ? -4.015 8.095 7.154 1.00 97.12 84 LYS A N 1
ATOM 613 C CA . LYS A 1 84 ? -5.470 8.159 7.292 1.00 97.12 84 LYS A CA 1
ATOM 614 C C . LYS A 1 84 ? -6.110 7.629 6.021 1.00 97.12 84 LYS A C 1
ATOM 616 O O . LYS A 1 84 ? -5.603 7.863 4.926 1.00 97.12 84 LYS A O 1
ATOM 621 N N . VAL A 1 85 ? -7.239 6.944 6.162 1.00 97.12 85 VAL A N 1
ATOM 622 C CA . VAL A 1 85 ? -8.076 6.581 5.015 1.00 97.12 85 VAL A CA 1
ATOM 623 C C . VAL A 1 85 ? -8.798 7.840 4.543 1.00 97.12 85 VAL A C 1
ATOM 625 O O . VAL A 1 85 ? -9.624 8.385 5.269 1.00 97.12 85 VAL A O 1
ATOM 628 N N . GLU A 1 86 ? -8.470 8.310 3.344 1.00 97.31 86 GLU A N 1
ATOM 629 C CA . GLU A 1 86 ? -9.068 9.510 2.752 1.00 97.31 86 GLU A CA 1
ATOM 630 C C . GLU A 1 86 ? -10.298 9.170 1.909 1.00 97.31 86 GLU A C 1
ATOM 632 O O . GLU A 1 86 ? -11.297 9.890 1.923 1.00 97.31 86 GLU A O 1
ATOM 637 N N . ARG A 1 87 ? -10.251 8.049 1.181 1.00 97.12 87 ARG A N 1
ATOM 638 C CA . ARG A 1 87 ? -11.345 7.621 0.307 1.00 97.12 87 ARG A CA 1
ATOM 639 C C . ARG A 1 87 ? -11.468 6.106 0.272 1.00 97.12 87 ARG A C 1
ATOM 641 O O . ARG A 1 87 ? -10.470 5.392 0.230 1.00 97.12 87 ARG A O 1
ATOM 648 N N . VAL A 1 88 ? -12.709 5.628 0.230 1.00 96.75 88 VAL A N 1
ATOM 649 C CA . VAL A 1 88 ? -13.052 4.220 0.006 1.00 96.75 88 VAL A CA 1
ATOM 650 C C . VAL A 1 88 ? -14.056 4.149 -1.137 1.00 96.75 88 VAL A C 1
ATOM 652 O O . VAL A 1 88 ? -15.071 4.839 -1.110 1.00 96.75 88 VAL A O 1
ATOM 655 N N . SER A 1 89 ? -13.773 3.324 -2.143 1.00 95.88 89 SER A N 1
ATOM 656 C CA . SER A 1 89 ? -14.674 3.040 -3.261 1.00 95.88 89 SER A CA 1
ATOM 657 C C . SER A 1 89 ? -14.638 1.545 -3.567 1.00 95.88 89 SER A C 1
ATOM 659 O O . SER A 1 89 ? -13.662 1.028 -4.115 1.00 95.88 89 SER A O 1
ATOM 661 N N . GLY A 1 90 ? -15.677 0.824 -3.137 1.00 94.50 90 GLY A N 1
ATOM 662 C CA . GLY A 1 90 ? -15.691 -0.639 -3.164 1.00 94.50 90 GLY A CA 1
ATOM 663 C C . GLY A 1 90 ? -14.512 -1.219 -2.377 1.00 94.50 90 GLY A C 1
ATOM 664 O O . GLY A 1 90 ? -14.415 -1.043 -1.165 1.00 94.50 90 GLY A O 1
ATOM 665 N N . HIS A 1 91 ? -13.598 -1.894 -3.074 1.00 95.19 91 HIS A N 1
ATOM 666 C CA . HIS A 1 91 ? -12.378 -2.462 -2.488 1.00 95.19 91 HIS A CA 1
ATOM 667 C C . HIS A 1 91 ? -11.146 -1.555 -2.602 1.00 95.19 91 HIS A C 1
ATOM 669 O O . HIS A 1 91 ? -10.087 -1.903 -2.080 1.00 95.19 91 HIS A O 1
ATOM 675 N N . ARG A 1 92 ? -11.264 -0.410 -3.282 1.00 97.62 92 ARG A N 1
ATOM 676 C CA . ARG A 1 92 ? -10.184 0.566 -3.436 1.00 97.62 92 ARG A CA 1
ATOM 677 C C . ARG A 1 92 ? -10.169 1.506 -2.234 1.00 97.62 92 ARG A C 1
ATOM 679 O O . ARG A 1 92 ? -11.195 2.085 -1.882 1.00 97.62 92 ARG A O 1
ATOM 686 N N . VAL A 1 93 ? -9.004 1.650 -1.618 1.00 97.94 93 VAL A N 1
ATOM 687 C CA . VAL A 1 93 ? -8.746 2.472 -0.437 1.00 97.94 93 VAL A CA 1
ATOM 688 C C . VAL A 1 93 ? -7.602 3.420 -0.771 1.00 97.94 93 VAL A C 1
ATOM 690 O O . VAL A 1 93 ? -6.512 2.971 -1.115 1.00 97.94 93 VAL A O 1
ATOM 693 N N . THR A 1 94 ? -7.843 4.719 -0.663 1.00 98.38 94 THR A N 1
ATOM 694 C CA . THR A 1 94 ? -6.812 5.751 -0.806 1.00 98.38 94 THR A CA 1
ATOM 695 C C . THR A 1 94 ? -6.399 6.223 0.579 1.00 98.38 94 THR A C 1
ATOM 697 O O . THR A 1 94 ? -7.245 6.595 1.398 1.00 98.38 94 THR A O 1
ATOM 700 N N . LEU A 1 95 ? -5.098 6.176 0.841 1.00 98.31 95 LEU A N 1
ATOM 701 C CA . LEU A 1 95 ? -4.468 6.601 2.079 1.00 98.31 95 LEU A CA 1
ATOM 702 C C . LEU A 1 95 ? -3.740 7.920 1.849 1.00 98.31 95 LEU A C 1
ATOM 704 O O . LEU A 1 95 ? -2.979 8.033 0.891 1.00 98.31 95 LEU A O 1
ATOM 708 N N . ARG A 1 96 ? -3.899 8.859 2.778 1.00 97.88 96 ARG A N 1
ATOM 709 C CA . ARG A 1 96 ? -3.021 10.024 2.919 1.00 97.88 96 ARG A CA 1
ATOM 710 C C . ARG A 1 96 ? -2.018 9.738 4.028 1.00 97.88 96 ARG A C 1
ATOM 712 O O . ARG A 1 96 ? -2.433 9.324 5.110 1.00 97.88 96 ARG A O 1
ATOM 719 N N . VAL A 1 97 ? -0.729 9.953 3.779 1.00 97.62 97 VAL A N 1
ATOM 720 C CA . VAL A 1 97 ? 0.364 9.598 4.694 1.00 97.62 97 VAL A CA 1
ATOM 721 C C . VAL A 1 97 ? 1.197 10.828 5.024 1.00 97.62 97 VAL A C 1
ATOM 723 O O . VAL A 1 97 ? 1.876 11.391 4.171 1.00 97.62 97 VAL A O 1
ATOM 726 N N . ASP A 1 98 ? 1.162 11.234 6.285 1.00 97.12 98 ASP A N 1
ATOM 727 C CA . ASP A 1 98 ? 1.941 12.345 6.817 1.00 97.12 98 ASP A CA 1
ATOM 728 C C . ASP A 1 98 ? 3.275 11.843 7.392 1.00 97.12 98 ASP A C 1
ATOM 730 O O . ASP A 1 98 ? 3.304 11.042 8.333 1.00 97.12 98 ASP A O 1
ATOM 734 N N . ARG A 1 99 ? 4.389 12.319 6.826 1.00 92.81 99 ARG A N 1
ATOM 735 C CA . ARG A 1 99 ? 5.760 11.996 7.260 1.00 92.81 99 ARG A CA 1
ATOM 736 C C . ARG A 1 99 ? 6.344 13.013 8.250 1.00 92.81 99 ARG A C 1
ATOM 738 O O . ARG A 1 99 ? 7.514 12.910 8.604 1.00 92.81 99 ARG A O 1
ATOM 745 N N . GLY A 1 100 ? 5.557 13.995 8.684 1.00 88.19 100 GLY A N 1
ATOM 746 C CA . GLY A 1 100 ? 5.944 15.047 9.625 1.00 88.19 100 GLY A CA 1
ATOM 747 C C . GLY A 1 100 ? 6.615 16.270 8.990 1.00 88.19 100 GLY A C 1
ATOM 748 O O . GLY A 1 100 ? 6.716 17.304 9.644 1.00 88.19 100 GLY A O 1
ATOM 749 N N . ALA A 1 101 ? 7.052 16.192 7.730 1.00 83.06 101 ALA A N 1
ATOM 750 C CA . ALA A 1 101 ? 7.611 17.322 6.994 1.00 83.06 101 ALA A CA 1
ATOM 751 C C . ALA A 1 101 ? 7.234 17.261 5.506 1.00 83.06 101 ALA A C 1
ATOM 753 O O . ALA A 1 101 ? 7.403 16.223 4.861 1.00 83.06 101 ALA A O 1
ATOM 754 N N . GLY A 1 102 ? 6.794 18.399 4.963 1.00 88.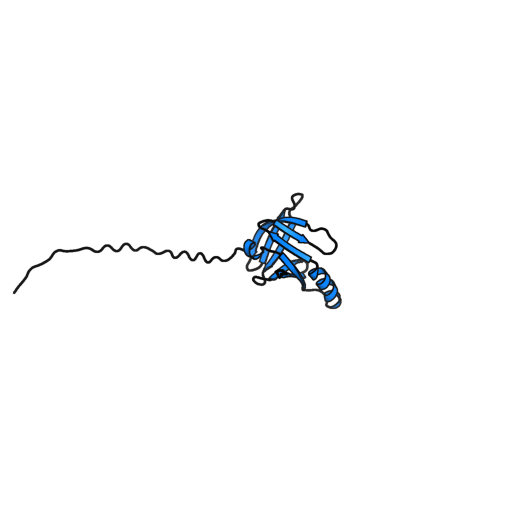62 102 GLY A N 1
ATOM 755 C CA . GLY A 1 102 ? 6.399 18.548 3.561 1.00 88.62 102 GLY A CA 1
ATOM 756 C C . GLY A 1 102 ? 4.947 18.159 3.278 1.00 88.62 102 GLY A C 1
ATOM 757 O O . GLY A 1 102 ? 4.142 17.990 4.192 1.00 88.62 102 GLY A O 1
ATOM 758 N N . GLU A 1 103 ? 4.620 18.046 1.991 1.00 92.94 103 GLU A N 1
ATOM 759 C CA . GLU A 1 103 ? 3.307 17.574 1.553 1.00 92.94 103 GLU A CA 1
ATOM 760 C C . GLU A 1 103 ? 3.124 16.084 1.888 1.00 92.94 103 GLU A C 1
ATOM 762 O O . GLU A 1 103 ? 4.052 15.295 1.678 1.00 92.94 103 GLU A O 1
ATOM 767 N N . PRO A 1 104 ? 1.947 15.680 2.396 1.00 94.31 104 PRO A N 1
ATOM 768 C CA . PRO A 1 104 ? 1.624 14.276 2.610 1.00 94.31 104 PRO A CA 1
ATOM 769 C C . PRO A 1 104 ? 1.636 13.475 1.311 1.00 94.31 104 PRO A C 1
ATOM 771 O O . PRO A 1 104 ? 1.177 13.948 0.271 1.00 94.31 104 PRO A O 1
ATOM 774 N N . ASP A 1 105 ? 2.098 12.232 1.399 1.00 94.75 105 ASP A N 1
ATOM 775 C CA . ASP A 1 105 ? 2.064 11.308 0.272 1.00 94.75 105 ASP A CA 1
ATOM 776 C C . ASP A 1 105 ? 0.671 10.667 0.149 1.00 94.75 105 ASP A C 1
ATOM 778 O O . ASP A 1 105 ? -0.081 10.566 1.124 1.00 94.75 105 ASP A O 1
ATOM 782 N N . GLU A 1 106 ? 0.350 10.164 -1.042 1.00 96.75 106 GLU A N 1
ATOM 783 C CA . GLU A 1 106 ? -0.840 9.349 -1.285 1.00 96.75 106 GLU A CA 1
ATOM 784 C C . GLU A 1 106 ? -0.435 7.910 -1.632 1.00 96.75 106 GLU A C 1
ATOM 786 O O . GLU A 1 106 ? 0.492 7.677 -2.410 1.00 96.75 106 GLU A O 1
ATOM 791 N N . ALA A 1 107 ? -1.147 6.927 -1.081 1.00 97.56 107 ALA A N 1
ATOM 792 C CA . ALA A 1 107 ? -1.017 5.526 -1.466 1.00 97.56 107 ALA A CA 1
ATOM 793 C C . ALA A 1 107 ? -2.395 4.932 -1.745 1.00 97.56 107 ALA A C 1
ATOM 795 O O . ALA A 1 107 ? -3.287 4.993 -0.901 1.00 97.56 107 ALA A O 1
ATOM 796 N N . THR A 1 108 ? -2.570 4.311 -2.910 1.00 98.31 108 THR A N 1
ATOM 797 C CA . THR A 1 108 ? -3.830 3.646 -3.242 1.00 98.31 108 THR A CA 1
ATOM 798 C C . THR A 1 108 ? -3.683 2.132 -3.214 1.00 98.31 108 THR A C 1
ATOM 800 O O . THR A 1 108 ? -2.840 1.554 -3.896 1.00 98.31 108 THR A O 1
ATOM 803 N N . LEU A 1 109 ? -4.538 1.483 -2.431 1.00 98.25 109 LEU A N 1
ATOM 804 C CA . LEU A 1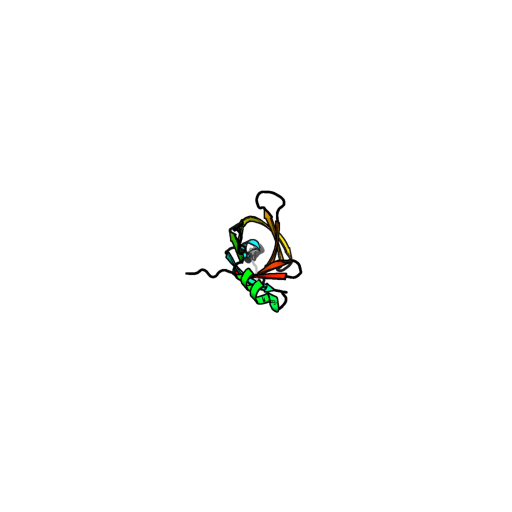 109 ? -4.585 0.043 -2.237 1.00 98.25 109 LEU A CA 1
ATOM 805 C C . LEU A 1 109 ? -5.903 -0.509 -2.783 1.00 98.25 109 LEU A C 1
ATOM 807 O O . LEU A 1 109 ? -6.946 0.127 -2.684 1.00 98.25 109 LEU A O 1
ATOM 811 N N . THR A 1 110 ? -5.882 -1.712 -3.342 1.00 97.75 110 THR A N 1
ATOM 812 C CA . THR A 1 110 ? -7.088 -2.479 -3.673 1.00 97.75 110 THR A CA 1
ATOM 813 C C . THR A 1 110 ? -7.083 -3.754 -2.852 1.00 97.75 110 THR A C 1
ATOM 815 O O . THR A 1 110 ? -6.204 -4.593 -3.027 1.00 97.75 110 THR A O 1
ATOM 818 N N . LEU A 1 111 ? -8.039 -3.898 -1.938 1.00 96.38 111 LEU A N 1
ATOM 819 C CA . LEU A 1 111 ? -8.163 -5.084 -1.096 1.00 96.38 111 LEU A CA 1
ATOM 820 C C . LEU A 1 111 ? -8.646 -6.261 -1.952 1.00 96.38 111 LEU A C 1
ATOM 822 O O . LEU A 1 111 ? -9.709 -6.185 -2.562 1.00 96.38 111 LEU A O 1
ATOM 826 N N . LEU A 1 112 ? -7.873 -7.345 -1.996 1.00 95.00 112 LEU A N 1
ATOM 827 C CA . LEU A 1 112 ? -8.183 -8.540 -2.795 1.00 95.00 112 LEU A CA 1
ATOM 828 C C . LEU A 1 112 ? -8.778 -9.675 -1.940 1.00 95.00 112 LEU A C 1
ATOM 830 O O . LEU A 1 112 ? -9.032 -10.770 -2.432 1.00 95.00 112 LEU A O 1
ATOM 834 N N . GLY A 1 113 ? -8.994 -9.408 -0.653 1.00 92.00 113 GLY A N 1
ATOM 835 C CA . GLY A 1 113 ? -9.500 -10.342 0.345 1.00 92.00 113 GLY A CA 1
ATOM 836 C C . GLY A 1 113 ? -9.113 -9.868 1.743 1.00 92.00 113 GLY A C 1
ATOM 837 O O . GLY A 1 113 ? -8.889 -8.675 1.963 1.00 92.00 113 GLY A O 1
ATOM 838 N N . ASP A 1 114 ? -9.017 -10.797 2.689 1.00 90.62 114 ASP A N 1
ATOM 839 C CA . ASP A 1 114 ? -8.590 -10.490 4.064 1.00 90.62 114 ASP A CA 1
ATOM 840 C C . ASP A 1 114 ? -7.073 -10.575 4.259 1.00 90.62 114 ASP A C 1
ATOM 842 O O . ASP A 1 114 ? -6.526 -9.977 5.187 1.00 90.62 114 ASP A O 1
ATOM 846 N N . ASN A 1 115 ? -6.386 -11.297 3.372 1.00 95.06 115 ASN A N 1
ATOM 847 C CA . ASN A 1 115 ? -4.958 -11.598 3.482 1.00 95.06 115 ASN A CA 1
ATOM 848 C C . ASN A 1 115 ? -4.149 -11.141 2.273 1.00 95.06 115 ASN A C 1
ATOM 850 O O . ASN A 1 115 ? -2.977 -11.493 2.171 1.00 95.06 115 ASN A O 1
ATOM 854 N N . SER A 1 116 ? -4.744 -10.339 1.388 1.00 96.81 116 SER A N 1
ATOM 855 C CA . SER A 1 116 ? -4.029 -9.755 0.259 1.00 96.81 116 SER A CA 1
ATOM 856 C C . SER A 1 116 ? -4.571 -8.388 -0.149 1.00 96.81 116 SER A C 1
ATOM 858 O O . SER A 1 116 ? -5.766 -8.089 -0.035 1.00 96.81 116 SER A O 1
ATOM 860 N N . PHE A 1 117 ? -3.677 -7.554 -0.668 1.00 97.75 117 PHE A N 1
ATOM 861 C CA . PHE A 1 117 ? -4.033 -6.321 -1.359 1.00 97.75 117 PHE A CA 1
ATOM 862 C C . PHE A 1 117 ? -3.078 -6.059 -2.523 1.00 97.75 117 PHE A C 1
ATOM 864 O O . PHE A 1 117 ? -1.984 -6.613 -2.593 1.00 97.75 117 PHE A O 1
ATOM 871 N N . ARG A 1 118 ? -3.488 -5.183 -3.436 1.00 98.00 118 ARG A N 1
ATOM 872 C CA . ARG A 1 118 ? -2.647 -4.636 -4.503 1.00 98.00 118 ARG A CA 1
ATOM 873 C C . ARG A 1 118 ? -2.363 -3.168 -4.223 1.00 98.00 118 ARG A C 1
ATOM 875 O O . ARG A 1 118 ? -3.305 -2.386 -4.126 1.00 98.00 118 ARG A O 1
ATOM 882 N N . TRP A 1 119 ? -1.096 -2.792 -4.118 1.00 98.44 119 TRP A N 1
ATOM 883 C CA . TRP A 1 119 ? -0.681 -1.391 -4.096 1.00 98.44 119 TRP A CA 1
ATOM 884 C C . TRP A 1 119 ? -0.547 -0.879 -5.527 1.00 98.44 119 TRP A C 1
ATOM 886 O O . TRP A 1 119 ? 0.133 -1.496 -6.343 1.00 98.44 119 TRP A O 1
ATOM 896 N N . ASP A 1 120 ? -1.217 0.223 -5.831 1.00 98.06 120 ASP A N 1
ATOM 897 C CA . ASP A 1 120 ? -1.099 0.939 -7.095 1.00 98.06 120 ASP A CA 1
ATOM 898 C C . ASP A 1 120 ? 0.190 1.774 -7.114 1.00 98.06 120 ASP A C 1
ATOM 900 O O . ASP A 1 120 ? 0.389 2.632 -6.253 1.00 98.06 120 ASP A O 1
ATOM 904 N N . ILE A 1 121 ? 1.055 1.513 -8.096 1.00 95.75 121 ILE A N 1
ATOM 905 C CA . ILE A 1 121 ? 2.320 2.238 -8.298 1.00 95.75 121 ILE A CA 1
ATOM 906 C C . ILE A 1 121 ? 2.306 3.074 -9.590 1.00 95.75 121 ILE A C 1
ATOM 908 O O . ILE A 1 121 ? 3.357 3.517 -10.054 1.00 95.75 121 ILE A O 1
ATOM 912 N N . GLY A 1 122 ? 1.122 3.293 -10.175 1.00 94.50 122 GLY A N 1
ATOM 913 C CA . GLY A 1 122 ? 0.923 4.062 -11.402 1.00 94.50 122 GLY A CA 1
ATOM 914 C C . GLY A 1 122 ? 1.157 3.265 -12.689 1.00 94.50 122 GLY A C 1
ATOM 915 O O . GLY A 1 122 ? 1.647 2.135 -12.673 1.00 94.50 122 GLY A O 1
ATOM 916 N N . ASN A 1 123 ? 0.804 3.866 -13.832 1.00 94.06 123 ASN A N 1
ATOM 917 C CA . ASN A 1 123 ? 0.908 3.254 -15.169 1.00 94.06 123 ASN A CA 1
ATOM 918 C C . ASN A 1 123 ? 0.236 1.870 -15.258 1.00 94.06 123 ASN A C 1
ATOM 920 O O . ASN A 1 123 ? 0.798 0.939 -15.833 1.00 94.06 123 ASN A O 1
ATOM 924 N N . ASP A 1 124 ? -0.918 1.716 -14.602 1.00 94.31 124 ASP A N 1
ATOM 925 C CA . ASP A 1 124 ? -1.668 0.458 -14.480 1.00 94.31 124 ASP A CA 1
ATOM 926 C C . ASP A 1 124 ? -0.880 -0.707 -13.848 1.00 94.31 124 ASP A C 1
ATOM 928 O O . ASP A 1 124 ? -1.311 -1.862 -13.883 1.00 94.31 124 ASP A O 1
ATOM 932 N N . ARG A 1 125 ? 0.269 -0.428 -13.224 1.00 96.50 125 ARG A N 1
ATOM 933 C CA . ARG A 1 125 ? 1.089 -1.409 -12.508 1.00 96.50 125 ARG A CA 1
ATOM 934 C C . ARG A 1 125 ? 0.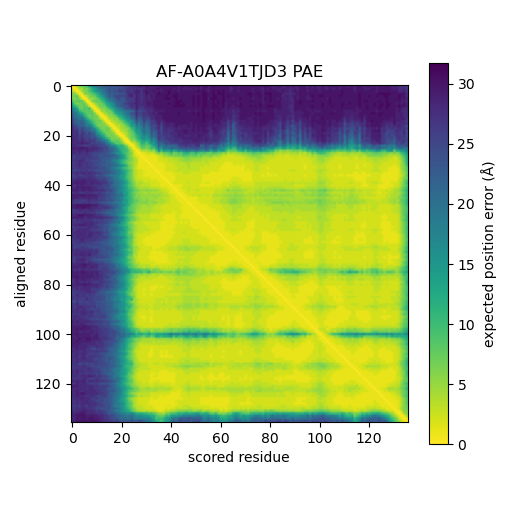693 -1.462 -11.048 1.00 96.50 125 ARG A C 1
ATOM 936 O O . ARG A 1 125 ? 0.188 -0.501 -10.467 1.00 96.50 125 ARG A O 1
ATOM 943 N N . GLY A 1 126 ? 0.925 -2.613 -10.438 1.00 97.56 126 GLY A N 1
ATOM 944 C CA . GLY A 1 126 ? 0.689 -2.758 -9.015 1.00 97.56 126 GLY A CA 1
ATOM 945 C C . GLY A 1 126 ? 1.485 -3.889 -8.418 1.00 97.56 126 GLY A C 1
ATOM 946 O O . GLY A 1 126 ? 1.794 -4.866 -9.092 1.00 97.56 126 GLY A O 1
ATOM 947 N N . VAL A 1 127 ? 1.805 -3.743 -7.144 1.00 98.25 127 VAL A N 1
ATOM 948 C CA . VAL A 1 127 ? 2.486 -4.773 -6.370 1.00 98.25 127 VAL A CA 1
ATOM 949 C C . VAL A 1 127 ? 1.426 -5.529 -5.584 1.00 98.25 127 VAL A C 1
ATOM 951 O O . VAL A 1 127 ? 0.659 -4.917 -4.836 1.00 98.25 127 VAL A O 1
ATOM 954 N N . LYS A 1 128 ? 1.358 -6.847 -5.758 1.00 98.19 128 LYS A N 1
ATOM 955 C CA . LYS A 1 128 ? 0.531 -7.706 -4.908 1.00 98.19 128 LYS A CA 1
ATOM 956 C C . LYS A 1 128 ? 1.267 -7.973 -3.609 1.00 98.19 128 LYS A C 1
ATOM 958 O O . LYS A 1 128 ? 2.454 -8.287 -3.634 1.00 98.19 128 LYS A O 1
ATOM 963 N N . PHE A 1 129 ? 0.551 -7.850 -2.504 1.00 98.50 129 PHE A N 1
ATOM 964 C CA . PHE A 1 129 ? 1.029 -8.155 -1.169 1.00 98.50 129 PHE A CA 1
ATOM 965 C C . PHE A 1 129 ? 0.167 -9.230 -0.538 1.00 98.50 129 PHE A C 1
ATOM 967 O O . PHE A 1 129 ? -1.061 -9.207 -0.677 1.00 98.50 129 PHE A O 1
ATOM 974 N N . SER A 1 130 ? 0.815 -10.076 0.251 1.00 97.75 130 SER A N 1
ATOM 975 C CA . SER A 1 130 ? 0.176 -11.033 1.140 1.00 97.75 130 SER A CA 1
ATOM 976 C C . SER A 1 130 ? 0.531 -10.726 2.586 1.00 97.75 130 SER A C 1
ATOM 978 O O . SER A 1 130 ? 1.590 -10.170 2.898 1.00 97.75 130 SER A O 1
ATOM 980 N N . ARG A 1 131 ? -0.379 -11.073 3.495 1.00 96.44 131 ARG A N 1
ATOM 981 C CA . ARG A 1 131 ? -0.133 -10.959 4.932 1.00 96.44 131 ARG A CA 1
ATOM 982 C C . ARG A 1 131 ? 1.095 -11.796 5.294 1.00 96.44 131 ARG A C 1
ATOM 984 O O . ARG A 1 131 ? 1.192 -12.957 4.898 1.00 96.44 131 ARG A O 1
ATOM 991 N N . ALA A 1 132 ? 2.028 -11.214 6.042 1.00 92.81 132 ALA A N 1
ATOM 992 C CA . ALA A 1 132 ? 3.191 -11.945 6.521 1.00 92.81 132 ALA A CA 1
ATOM 993 C C . ALA A 1 132 ? 2.719 -13.092 7.424 1.00 92.81 132 ALA A C 1
ATOM 995 O O . ALA A 1 132 ? 1.981 -12.868 8.387 1.00 92.81 132 ALA A O 1
ATOM 996 N N . VAL A 1 133 ? 3.141 -14.317 7.119 1.00 81.50 133 VAL A N 1
ATOM 997 C CA . VAL A 1 133 ? 2.933 -15.446 8.026 1.00 81.50 133 VAL A CA 1
ATOM 998 C C . VAL A 1 133 ? 3.826 -15.210 9.240 1.00 81.50 133 VAL A C 1
ATOM 1000 O O . VAL A 1 133 ? 5.013 -14.919 9.083 1.00 81.50 133 VAL A O 1
ATOM 1003 N N . ALA A 1 134 ? 3.263 -15.292 10.445 1.00 60.41 134 ALA A N 1
ATOM 1004 C CA . ALA A 1 134 ? 4.072 -15.285 11.655 1.00 60.41 134 ALA A CA 1
ATOM 1005 C C . ALA A 1 134 ? 5.020 -16.488 11.587 1.00 60.41 134 ALA A C 1
ATOM 1007 O O . ALA A 1 134 ? 4.566 -17.632 11.565 1.00 60.41 134 ALA A O 1
ATOM 1008 N N . VAL A 1 135 ? 6.323 -16.229 11.494 1.00 51.81 135 VAL A N 1
ATOM 1009 C CA . VAL A 1 135 ? 7.325 -17.276 11.686 1.00 51.81 135 VAL A CA 1
ATOM 1010 C C . VAL A 1 135 ? 7.279 -17.603 13.176 1.00 51.81 135 VAL A C 1
ATOM 1012 O O . VAL A 1 135 ? 7.546 -16.724 13.995 1.00 51.81 135 VAL A O 1
ATOM 1015 N N . GLN A 1 136 ? 6.806 -18.806 13.500 1.00 34.22 136 GLN A N 1
ATOM 1016 C CA . GLN A 1 136 ? 6.816 -19.356 14.856 1.00 34.22 136 GLN A CA 1
ATOM 1017 C C . GLN A 1 136 ? 8.237 -19.730 15.270 1.00 34.22 136 GLN A C 1
ATOM 1019 O O . GLN A 1 136 ? 8.999 -20.181 14.383 1.00 34.22 136 GLN A O 1
#

Solvent-accessible surface area (backbone atoms only — not comparable to full-atom values): 8076 Å² total; per-residue (Å²): 134,86,81,84,90,78,86,88,78,89,81,90,78,83,83,76,79,79,77,77,77,79,76,70,86,70,71,49,75,70,63,59,55,50,45,50,31,32,24,62,30,52,47,80,57,61,80,93,47,35,68,62,48,17,54,51,24,51,52,22,35,42,34,29,58,92,52,36,38,34,42,34,46,70,98,53,76,70,47,63,27,44,44,44,84,75,44,78,58,93,53,34,38,34,31,41,31,40,64,90,67,82,80,61,47,77,48,41,35,34,53,75,60,85,54,32,34,32,40,56,74,55,91,85,22,27,38,35,28,35,53,57,76,82,82,126

Secondary structure (DSSP, 8-state):
----------------------------HHHHH-EEEEEEEEES--HHHHHHHHHHHHT-EEEEETTEEEEE-TTS--EEEEEEEEEEETTEEEEEEE-SSSSPEEEEEEE-SSSEEEEEEETTEEEEEEEPP---

Nearest PDB structures (foldseek):
  9hag-assembly1_A  TM=5.575E-01  e=5.279E-02  synthetic construct
  8ah9-assembly1_A  TM=4.784E-01  e=5.279E-02  synthetic construct
  9hac-assembly2_C  TM=5.075E-01  e=1.126E-01  synthetic construct
  6d0t-assembly2_B  TM=4.567E-01  e=1.254E-01  synthetic construct

Radius of gyration: 27.12 Å; Cα contacts (8 Å, |Δi|>4): 225; chains: 1; bounding box: 102×38×55 Å

Sequence (136 aa):
MTHSKRSLLLTAAAAAALVVSLTGCSKGPTDRLQGKWVGDSIDNIPPDQEARASGWARHTSFAFEGDKMTVSLPGGESRTGTFKVERVSGHRVTLRVDRGAGEPDEATLTLLGDNSFRWDIGNDRGVKFSRAVAVQ